Protein AF-A0A249DZI8-F1 (afdb_monomer_lite)

pLDDT: mean 77.94, std 16.98, range [44.34, 98.44]

Foldseek 3Di:
DVVVVVVVVVVVVVPDDDPPPPCDPVNVVVVVCVVVVVVVVVVVVCVVCVVVVCVVVVVPPPPPPPPDDDPPPPPPPPPDD

Organism: NCBI:txid672795

Radius of gyration: 32.35 Å; chains: 1; bounding box: 72×34×85 Å

Secondary structure (DSSP, 8-state):
-HHHHHHHHHHHHHT---------HHHHHHHHHHHHHHHHHHHHHHHHTHHHHHHHTT-----------SSTTSSSSS---

Sequence (81 aa):
MKKSILLFITVFVAGVDSAFAYIDPGSGSAIMSGIIGFFVAIGVLVKTFWFKIKGFLGLSKSKKNDSIKHSDLQDKGEERK

Structure (mmCIF, N/CA/C/O backbone):
data_AF-A0A249DZI8-F1
#
_entry.id   AF-A0A249DZI8-F1
#
loop_
_atom_site.group_PDB
_atom_site.id
_atom_site.type_symbol
_atom_site.label_atom_id
_atom_site.label_alt_id
_atom_site.label_comp_id
_atom_site.label_asym_id
_atom_site.label_entity_id
_atom_site.label_seq_id
_atom_site.pdbx_PDB_ins_code
_atom_site.Cartn_x
_atom_site.Cartn_y
_atom_site.Cartn_z
_atom_site.occupancy
_atom_site.B_iso_or_equiv
_atom_site.auth_seq_id
_atom_site.auth_comp_id
_atom_site.auth_asym_id
_atom_site.auth_atom_id
_atom_site.pdbx_PDB_model_num
ATOM 1 N N . MET A 1 1 ? -16.619 -25.149 -20.348 1.00 62.88 1 MET A N 1
ATOM 2 C CA . MET A 1 1 ? -16.218 -24.330 -19.180 1.00 62.88 1 MET A CA 1
ATOM 3 C C . MET A 1 1 ? -14.715 -24.389 -18.917 1.00 62.88 1 MET A C 1
ATOM 5 O O . MET A 1 1 ? -14.057 -23.381 -19.113 1.00 62.88 1 MET A O 1
ATOM 9 N N . LYS A 1 2 ? -14.132 -25.552 -18.585 1.00 70.69 2 LYS A N 1
ATOM 10 C CA . LYS A 1 2 ? -12.682 -25.671 -18.297 1.00 70.69 2 LYS A CA 1
ATOM 11 C C . LYS A 1 2 ? -11.777 -25.323 -19.491 1.00 70.69 2 LYS A C 1
ATOM 13 O O . LYS A 1 2 ? -10.765 -24.671 -19.325 1.00 70.69 2 LYS A O 1
ATOM 18 N N . LYS A 1 3 ? -12.172 -25.697 -20.712 1.00 74.56 3 LYS A N 1
ATOM 19 C CA . LYS A 1 3 ? -11.416 -25.370 -21.937 1.00 74.56 3 LYS A CA 1
ATOM 20 C C . LYS A 1 3 ? -11.420 -23.869 -22.248 1.00 74.56 3 LYS A C 1
ATOM 22 O O . LYS A 1 3 ? -10.411 -23.342 -22.682 1.00 74.56 3 LYS A O 1
ATOM 27 N N . SER A 1 4 ? -12.529 -23.188 -21.961 1.00 82.00 4 SER A N 1
ATOM 28 C CA . SER A 1 4 ? -12.656 -21.734 -22.107 1.00 82.00 4 SER A CA 1
ATOM 29 C C . SER A 1 4 ? -11.801 -20.989 -21.081 1.00 82.00 4 SER A C 1
ATOM 31 O O . SER A 1 4 ? -11.178 -20.001 -21.439 1.00 82.00 4 SER A O 1
ATOM 33 N N . ILE A 1 5 ? -11.708 -21.494 -19.840 1.00 89.38 5 ILE A N 1
ATOM 34 C CA . ILE A 1 5 ? -10.795 -20.931 -18.829 1.00 89.38 5 ILE A CA 1
ATOM 35 C C . ILE A 1 5 ? -9.333 -21.121 -19.241 1.00 89.38 5 ILE A C 1
ATOM 37 O O . ILE A 1 5 ? -8.539 -20.197 -19.132 1.00 89.38 5 ILE A O 1
ATOM 41 N N . LEU A 1 6 ? -8.997 -22.298 -19.774 1.00 88.62 6 LEU A N 1
ATOM 42 C CA . LEU A 1 6 ? -7.653 -22.608 -20.258 1.00 88.62 6 LEU A CA 1
ATOM 43 C C . LEU A 1 6 ? -7.267 -21.704 -21.429 1.00 88.62 6 LEU A C 1
ATOM 45 O O . LEU A 1 6 ? -6.196 -21.117 -21.411 1.00 88.62 6 LEU A O 1
ATOM 49 N N . LEU A 1 7 ? -8.171 -21.526 -22.392 1.00 87.81 7 LEU A N 1
ATOM 50 C CA . LEU A 1 7 ? -7.961 -20.657 -23.548 1.00 87.81 7 LEU A CA 1
ATOM 51 C C . LEU A 1 7 ? -7.806 -19.192 -23.122 1.00 87.81 7 LEU A C 1
ATOM 53 O O . LEU A 1 7 ? -6.920 -18.503 -23.616 1.00 87.81 7 LEU A O 1
ATOM 57 N N . PHE A 1 8 ? -8.599 -18.739 -22.150 1.00 88.06 8 PHE A N 1
ATOM 58 C CA . PHE A 1 8 ? -8.480 -17.396 -21.584 1.00 88.06 8 PHE A CA 1
ATOM 59 C C . PHE A 1 8 ? 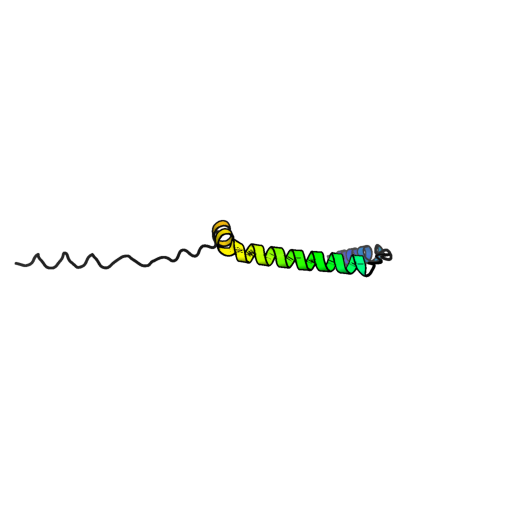-7.117 -17.169 -20.913 1.00 88.06 8 PHE A C 1
ATOM 61 O O . PHE A 1 8 ? -6.474 -16.153 -21.158 1.00 88.06 8 PHE A O 1
ATOM 68 N N . ILE A 1 9 ? -6.638 -18.139 -20.128 1.00 89.38 9 ILE A N 1
ATOM 69 C CA . ILE A 1 9 ? -5.314 -18.086 -19.489 1.00 89.38 9 ILE A CA 1
ATOM 70 C C . ILE A 1 9 ? -4.200 -18.079 -20.542 1.00 89.38 9 ILE A C 1
ATOM 72 O O . ILE A 1 9 ? -3.263 -17.292 -20.438 1.00 89.38 9 ILE A O 1
ATOM 76 N N . THR A 1 10 ? -4.303 -18.913 -21.579 1.00 87.25 10 THR A N 1
ATOM 77 C CA . THR A 1 10 ? -3.309 -18.973 -22.659 1.00 87.25 10 THR A CA 1
ATOM 78 C C . THR A 1 10 ? -3.225 -17.658 -23.434 1.00 87.25 10 THR A C 1
ATOM 80 O O . THR A 1 10 ? -2.125 -17.183 -23.696 1.00 87.25 10 THR A O 1
ATOM 83 N N . VAL A 1 11 ? -4.365 -17.039 -23.756 1.00 88.38 11 VAL A N 1
ATOM 84 C CA . VAL A 1 11 ? -4.404 -15.729 -24.428 1.00 88.38 11 VAL A CA 1
ATOM 85 C C . VAL A 1 11 ? -3.832 -14.629 -23.531 1.00 88.38 11 VAL A C 1
ATOM 87 O O . VAL A 1 11 ? -3.085 -13.783 -24.010 1.00 88.38 11 VAL A O 1
ATOM 90 N N . PHE A 1 12 ? -4.125 -14.665 -22.229 1.00 86.38 12 PHE A N 1
ATOM 91 C CA . PHE A 1 12 ? -3.610 -13.688 -21.268 1.00 86.38 12 PHE A CA 1
ATOM 92 C C . PHE A 1 12 ? -2.081 -13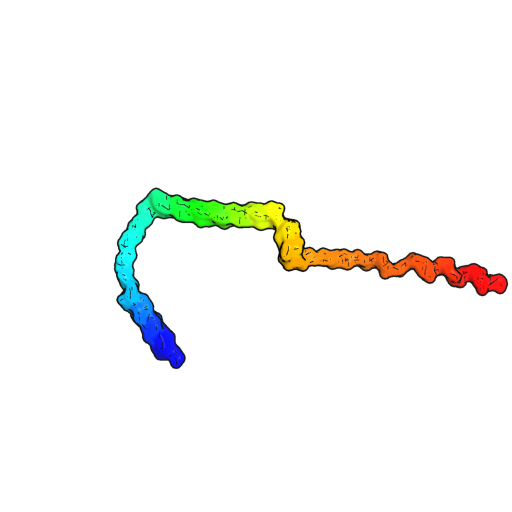.741 -21.134 1.00 86.38 12 PHE A C 1
ATOM 94 O O . PHE A 1 12 ? -1.428 -12.704 -21.119 1.00 86.38 12 PHE A O 1
ATOM 101 N N . VAL A 1 13 ? -1.499 -14.943 -21.086 1.00 84.94 13 VAL A N 1
ATOM 102 C CA . VAL A 1 13 ? -0.041 -15.123 -20.988 1.00 84.9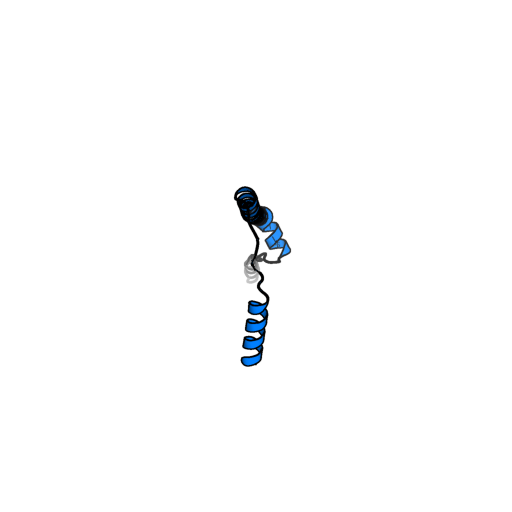4 13 VAL A CA 1
ATOM 103 C C . VAL A 1 13 ? 0.669 -14.777 -22.301 1.00 84.94 13 VAL A C 1
ATOM 105 O O . VAL A 1 13 ? 1.772 -14.240 -22.272 1.00 84.94 13 VAL A O 1
ATOM 108 N N . ALA A 1 14 ? 0.041 -15.033 -23.452 1.00 85.50 14 ALA A N 1
ATOM 109 C CA . ALA A 1 14 ? 0.617 -14.717 -24.761 1.00 85.50 14 ALA A CA 1
ATOM 110 C C . ALA A 1 14 ? 0.735 -13.205 -25.043 1.00 85.50 14 ALA A C 1
ATOM 112 O O . ALA A 1 14 ? 1.502 -12.818 -25.918 1.00 85.50 14 ALA A O 1
ATOM 113 N N . GLY A 1 15 ? -0.009 -12.361 -24.318 1.00 80.75 15 GLY A N 1
ATOM 114 C CA . GLY A 1 15 ? 0.035 -10.899 -24.436 1.00 80.75 15 GLY A CA 1
ATOM 115 C C . GLY A 1 15 ? 0.985 -10.199 -23.459 1.00 80.75 15 GLY A C 1
ATOM 116 O O . GLY A 1 15 ? 0.912 -8.981 -23.324 1.00 80.75 15 GLY A O 1
ATOM 117 N N . VAL A 1 16 ? 1.829 -10.938 -22.731 1.00 78.44 16 VAL A N 1
ATOM 118 C CA . VAL A 1 16 ? 2.787 -10.340 -21.792 1.00 78.44 16 VAL A CA 1
ATOM 119 C C . VAL A 1 16 ? 4.032 -9.895 -22.557 1.00 78.44 16 VAL A C 1
ATOM 121 O O . VAL A 1 16 ? 4.916 -10.698 -22.848 1.00 78.44 16 VAL A O 1
ATOM 124 N N . ASP A 1 17 ? 4.108 -8.603 -22.869 1.00 77.06 17 ASP A N 1
ATOM 125 C CA . ASP A 1 17 ? 5.342 -7.974 -23.341 1.00 77.06 17 ASP A CA 1
ATOM 126 C C . ASP A 1 17 ? 6.403 -7.921 -22.232 1.00 77.06 17 ASP A C 1
ATOM 128 O O . ASP A 1 17 ? 6.097 -7.884 -21.035 1.00 77.06 17 ASP A O 1
ATOM 132 N N . SER A 1 18 ? 7.680 -7.891 -22.629 1.00 73.50 18 SER A N 1
ATOM 133 C CA . SER A 1 18 ? 8.784 -7.694 -21.686 1.00 73.50 18 SER A CA 1
ATOM 134 C C . SER A 1 18 ? 8.630 -6.352 -20.978 1.00 73.50 18 SER A C 1
ATOM 136 O O . SER A 1 18 ? 8.750 -5.286 -21.582 1.00 73.50 18 SER A O 1
ATOM 138 N N . ALA A 1 19 ? 8.367 -6.402 -19.674 1.00 71.19 19 ALA A N 1
ATOM 139 C CA . ALA A 1 19 ? 8.273 -5.214 -18.850 1.00 71.19 19 ALA A CA 1
ATOM 140 C C . ALA A 1 19 ? 9.659 -4.557 -18.739 1.00 71.19 19 ALA A C 1
ATOM 142 O O . ALA A 1 19 ? 10.479 -4.954 -17.914 1.00 71.19 19 ALA A O 1
ATOM 143 N N . PHE A 1 20 ? 9.903 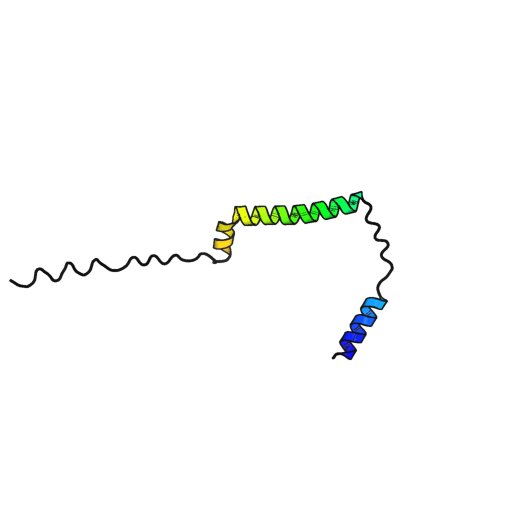-3.499 -19.518 1.00 65.12 20 PHE A N 1
ATOM 144 C CA . PHE A 1 20 ? 11.020 -2.557 -19.332 1.00 65.12 20 PHE A CA 1
ATOM 145 C C . PHE A 1 20 ? 10.815 -1.670 -18.086 1.00 65.12 20 PHE A C 1
ATOM 147 O O . PHE A 1 20 ? 11.152 -0.488 -18.072 1.00 65.12 20 PHE A O 1
ATOM 154 N N . ALA A 1 21 ? 10.216 -2.218 -17.028 1.00 68.06 21 ALA A N 1
ATOM 155 C CA . ALA A 1 21 ? 9.939 -1.519 -15.786 1.00 68.06 21 ALA A CA 1
ATOM 156 C C . ALA A 1 21 ? 11.199 -1.527 -14.914 1.00 68.06 21 ALA A C 1
ATOM 158 O O . ALA A 1 21 ? 11.274 -2.209 -13.892 1.00 68.06 21 ALA A O 1
ATOM 159 N N . TYR A 1 22 ? 12.217 -0.780 -15.348 1.00 69.44 22 TYR A N 1
ATOM 160 C CA . TYR A 1 22 ? 13.333 -0.421 -14.487 1.00 69.44 22 TYR A CA 1
ATOM 161 C C . TYR A 1 22 ? 12.808 0.556 -13.437 1.00 69.44 22 TYR A C 1
ATOM 163 O O . TYR A 1 22 ? 12.711 1.761 -13.655 1.00 69.44 22 TYR A O 1
ATOM 171 N N . ILE A 1 23 ? 12.400 0.003 -12.305 1.00 76.88 23 ILE A N 1
ATOM 172 C CA . ILE A 1 23 ? 12.241 0.761 -11.077 1.00 76.88 23 ILE A CA 1
ATOM 173 C C . ILE A 1 23 ? 13.664 1.047 -10.607 1.00 76.88 23 ILE A C 1
ATOM 175 O O . ILE A 1 23 ? 14.347 0.155 -10.098 1.00 76.88 23 ILE A O 1
ATOM 179 N N . ASP A 1 24 ? 14.145 2.265 -10.846 1.00 86.69 24 ASP A N 1
ATOM 180 C CA . ASP A 1 24 ? 15.430 2.669 -10.298 1.00 86.69 24 ASP A CA 1
ATOM 181 C C . ASP A 1 24 ? 15.364 2.604 -8.758 1.00 86.69 24 ASP A C 1
ATOM 183 O O . ASP A 1 24 ? 14.288 2.774 -8.170 1.00 86.69 24 ASP A O 1
ATOM 187 N N . PRO A 1 25 ? 16.488 2.357 -8.068 1.00 84.31 25 PRO A N 1
ATOM 188 C CA . PRO A 1 25 ? 16.491 2.217 -6.612 1.00 84.31 25 PRO A CA 1
ATOM 189 C C . PRO A 1 25 ? 15.819 3.388 -5.870 1.00 84.31 25 PRO A C 1
ATOM 191 O O . PRO A 1 25 ? 15.217 3.183 -4.814 1.00 84.31 25 PRO A O 1
ATOM 194 N N . GLY A 1 26 ? 15.865 4.600 -6.439 1.00 92.12 26 GLY A N 1
ATOM 195 C CA . GLY A 1 26 ? 15.182 5.781 -5.924 1.00 92.12 26 GLY A CA 1
ATOM 196 C C . GLY A 1 26 ? 13.663 5.675 -6.044 1.00 92.12 26 GLY A C 1
ATOM 197 O O . GLY A 1 26 ? 12.971 5.720 -5.022 1.00 92.12 26 GLY A O 1
ATOM 198 N N . SER A 1 27 ? 13.124 5.479 -7.251 1.00 90.00 27 SER A N 1
ATOM 199 C CA . SER A 1 27 ? 11.668 5.355 -7.447 1.00 90.00 27 SER A CA 1
ATOM 200 C C . SER A 1 27 ? 11.068 4.155 -6.712 1.00 90.00 27 SER A C 1
ATOM 202 O O . SER A 1 27 ? 9.982 4.266 -6.136 1.00 90.00 27 SER A O 1
ATOM 204 N N . GLY A 1 28 ? 11.795 3.038 -6.628 1.00 90.88 28 GLY A N 1
ATOM 205 C CA . GLY A 1 28 ? 11.358 1.862 -5.874 1.00 90.88 28 GLY A CA 1
ATOM 206 C C . GLY A 1 28 ? 11.196 2.150 -4.389 1.00 90.88 28 GLY A C 1
ATOM 207 O O . GLY A 1 28 ? 10.172 1.804 -3.791 1.00 90.88 28 GLY A O 1
ATOM 208 N N . SER A 1 29 ? 12.168 2.854 -3.804 1.00 94.19 29 SER A N 1
ATOM 209 C CA . SER A 1 29 ? 12.102 3.271 -2.402 1.00 94.19 29 SER A CA 1
ATOM 210 C C . SER A 1 29 ? 10.945 4.242 -2.134 1.00 94.19 29 SER A C 1
ATOM 212 O O . SER A 1 29 ? 10.262 4.115 -1.114 1.00 94.19 29 SER A O 1
ATOM 214 N N . ALA A 1 30 ? 10.658 5.158 -3.066 1.00 95.25 30 ALA A N 1
ATOM 215 C CA . ALA A 1 30 ? 9.571 6.124 -2.941 1.00 95.25 30 ALA A CA 1
ATOM 216 C C . ALA A 1 30 ? 8.193 5.449 -2.985 1.00 95.25 30 ALA A C 1
ATOM 218 O O . ALA A 1 30 ? 7.343 5.735 -2.141 1.00 95.25 30 ALA A O 1
ATOM 219 N N . ILE A 1 31 ? 7.983 4.508 -3.914 1.00 95.25 31 ILE A N 1
ATOM 220 C CA . ILE A 1 31 ? 6.728 3.749 -4.013 1.00 95.25 31 ILE A CA 1
ATOM 221 C C . ILE A 1 31 ? 6.505 2.924 -2.744 1.00 95.25 31 ILE A C 1
ATOM 223 O O . ILE A 1 31 ? 5.424 2.987 -2.156 1.00 95.25 31 ILE A O 1
ATOM 227 N N . MET A 1 32 ? 7.527 2.200 -2.274 1.00 95.50 32 MET A N 1
ATOM 228 C CA . MET A 1 32 ? 7.421 1.412 -1.041 1.00 95.50 32 MET A CA 1
ATOM 229 C C . MET A 1 32 ? 7.111 2.288 0.171 1.00 95.50 32 MET A C 1
ATOM 231 O O . MET A 1 32 ? 6.223 1.964 0.961 1.00 95.50 32 MET A O 1
ATOM 235 N N . SER A 1 33 ? 7.776 3.437 0.278 1.00 96.25 33 SER A N 1
ATOM 236 C CA . SER A 1 33 ? 7.511 4.411 1.338 1.00 96.25 33 SER A CA 1
ATOM 237 C C . SER A 1 33 ? 6.084 4.956 1.267 1.00 96.25 33 SER A C 1
ATOM 239 O O . SER A 1 33 ? 5.428 5.075 2.299 1.00 96.25 33 SER A O 1
ATOM 241 N N . GLY A 1 34 ? 5.568 5.227 0.064 1.00 97.69 34 GLY A N 1
ATOM 242 C CA . GLY A 1 34 ? 4.187 5.659 -0.148 1.00 97.69 34 GLY A CA 1
ATOM 243 C C . GLY A 1 34 ? 3.166 4.610 0.295 1.00 97.69 34 GLY A C 1
ATOM 244 O O . GLY A 1 34 ? 2.209 4.942 0.992 1.00 97.69 34 GLY A O 1
ATOM 245 N N . ILE A 1 35 ? 3.398 3.337 -0.035 1.00 98.25 35 ILE A N 1
ATOM 246 C CA . ILE A 1 35 ? 2.529 2.223 0.372 1.00 98.25 35 ILE A CA 1
ATOM 247 C C . ILE A 1 35 ? 2.525 2.076 1.897 1.00 98.25 35 ILE A C 1
ATOM 249 O O . ILE A 1 35 ? 1.461 2.023 2.515 1.00 98.25 35 ILE A O 1
ATOM 253 N N . ILE A 1 36 ? 3.704 2.053 2.521 1.00 98.38 36 ILE A N 1
ATOM 254 C CA . ILE A 1 36 ? 3.827 1.945 3.980 1.00 98.38 36 ILE A CA 1
ATOM 255 C C . ILE A 1 36 ? 3.157 3.148 4.652 1.00 98.38 36 ILE A C 1
ATOM 257 O O . ILE A 1 36 ? 2.343 2.975 5.560 1.00 98.38 36 ILE A O 1
ATOM 261 N N . GLY A 1 37 ? 3.443 4.360 4.171 1.00 98.44 37 GLY A N 1
ATOM 262 C CA . GLY A 1 37 ? 2.853 5.597 4.673 1.00 98.44 37 GLY A CA 1
ATOM 263 C C . GLY A 1 37 ? 1.328 5.600 4.582 1.00 98.44 37 GLY A C 1
ATOM 264 O O . GLY A 1 37 ? 0.664 5.986 5.541 1.00 98.44 37 GLY A O 1
ATOM 265 N N . PHE A 1 38 ? 0.763 5.096 3.484 1.00 98.25 38 PHE A N 1
ATOM 266 C CA . PHE A 1 38 ? -0.681 4.953 3.304 1.00 98.25 38 PHE A CA 1
ATOM 267 C C . PHE A 1 38 ? -1.313 4.039 4.362 1.00 98.25 38 PHE A C 1
ATOM 269 O O . PHE A 1 38 ? -2.283 4.430 5.016 1.00 98.25 38 PHE A O 1
ATOM 276 N N . PHE A 1 39 ? -0.749 2.849 4.593 1.00 98.31 39 PHE A N 1
ATOM 277 C CA . PHE A 1 39 ? -1.271 1.930 5.609 1.00 98.31 39 PHE A CA 1
ATOM 278 C C . PHE A 1 39 ? -1.110 2.471 7.029 1.00 98.31 39 PHE A C 1
ATOM 280 O O . PHE A 1 39 ? -2.029 2.341 7.839 1.00 98.31 39 PHE A O 1
ATOM 287 N N . VAL A 1 40 ? 0.020 3.116 7.329 1.00 98.31 40 VAL A N 1
ATOM 288 C CA . VAL A 1 40 ? 0.236 3.779 8.621 1.00 98.31 40 VAL A CA 1
ATOM 289 C C . VAL A 1 40 ? -0.793 4.890 8.826 1.00 98.31 40 VAL A C 1
ATOM 291 O O . VAL A 1 40 ? -1.433 4.936 9.876 1.00 98.31 40 VAL A O 1
ATOM 294 N N . ALA A 1 41 ? -1.014 5.742 7.821 1.00 97.88 41 ALA A N 1
ATOM 295 C CA . ALA A 1 41 ? -1.994 6.819 7.883 1.00 97.88 41 ALA A CA 1
ATOM 296 C C . ALA A 1 41 ? -3.412 6.280 8.118 1.00 97.88 41 ALA A C 1
ATOM 298 O O . ALA A 1 41 ? -4.098 6.759 9.020 1.00 97.88 41 ALA A O 1
ATOM 299 N N . ILE A 1 42 ? -3.832 5.242 7.382 1.00 97.69 42 ILE A N 1
ATOM 300 C CA . ILE A 1 42 ? -5.127 4.580 7.605 1.00 97.69 42 ILE A CA 1
ATOM 301 C C . ILE A 1 42 ? -5.203 3.991 9.012 1.00 97.69 42 ILE A C 1
ATOM 303 O O . ILE A 1 42 ? -6.197 4.201 9.703 1.00 97.69 42 ILE A O 1
ATOM 307 N N . GLY A 1 43 ? -4.172 3.275 9.462 1.00 96.69 43 GLY A N 1
ATOM 308 C CA . GLY A 1 43 ? -4.148 2.666 10.791 1.00 96.69 43 GLY A CA 1
ATOM 309 C C . GLY A 1 43 ? -4.304 3.704 11.904 1.00 96.69 43 GLY A C 1
ATOM 310 O O . GLY A 1 43 ? -5.107 3.524 12.822 1.00 96.69 43 GLY A O 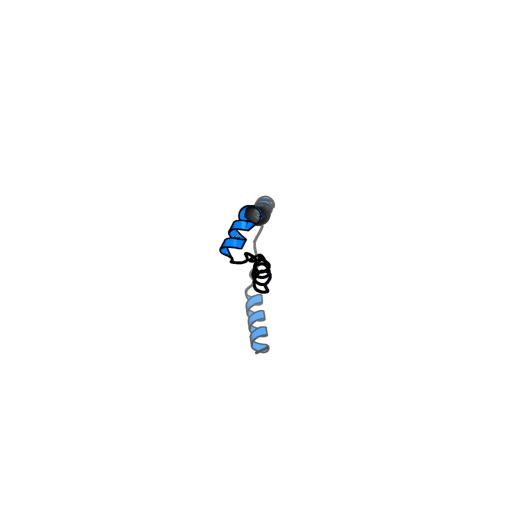1
ATOM 311 N N . VAL A 1 44 ? -3.598 4.831 11.790 1.00 97.25 44 VAL A N 1
ATOM 312 C CA . VAL A 1 44 ? -3.723 5.964 12.715 1.00 97.25 44 VAL A CA 1
ATOM 313 C C . VAL A 1 44 ? -5.112 6.589 12.631 1.00 97.25 44 VAL A C 1
ATOM 315 O O . VAL A 1 44 ? -5.717 6.856 13.671 1.00 97.25 44 VAL A O 1
ATOM 318 N N . LEU A 1 45 ? -5.653 6.781 11.428 1.00 95.44 45 LEU A N 1
ATOM 319 C CA . LEU A 1 45 ? -6.986 7.343 11.222 1.00 95.44 45 LEU A CA 1
ATOM 320 C C . LEU A 1 45 ? -8.068 6.462 11.862 1.00 95.44 45 LEU A C 1
ATOM 322 O O . LEU A 1 45 ? -8.893 6.953 12.631 1.00 95.44 45 LEU A O 1
ATOM 326 N N . VAL A 1 46 ? -8.022 5.150 11.623 1.00 94.75 46 VAL A N 1
ATOM 327 C CA . VAL A 1 46 ? -8.955 4.174 12.200 1.00 94.75 46 VAL A CA 1
ATOM 328 C C . VAL A 1 46 ? -8.852 4.149 13.721 1.00 94.75 46 VAL A C 1
ATOM 330 O O . VAL A 1 46 ? -9.877 4.181 14.400 1.00 94.75 46 VAL A O 1
ATOM 333 N N . LYS A 1 47 ? -7.632 4.137 14.274 1.00 93.50 47 LYS A N 1
ATOM 334 C CA . LYS A 1 47 ? -7.416 4.170 15.727 1.00 93.50 47 LYS A CA 1
ATOM 335 C C . LYS A 1 47 ? -7.960 5.458 16.349 1.00 93.50 47 LYS A C 1
ATOM 337 O O . LYS A 1 47 ? -8.634 5.401 17.374 1.00 93.50 47 LYS A O 1
ATOM 342 N N . THR A 1 48 ? -7.698 6.601 15.718 1.00 94.06 48 THR A N 1
ATOM 343 C CA . THR A 1 48 ? -8.112 7.928 16.201 1.00 94.06 48 THR A CA 1
ATOM 344 C C . THR A 1 48 ? -9.628 8.086 16.153 1.00 94.06 48 THR A C 1
ATOM 346 O O . THR A 1 48 ? -10.242 8.590 17.090 1.00 94.06 48 THR A O 1
ATOM 349 N N . PHE A 1 49 ? -10.260 7.600 15.085 1.00 92.25 49 PHE A N 1
ATOM 350 C CA . PHE A 1 49 ? -11.694 7.745 14.863 1.00 92.25 49 PHE A CA 1
ATOM 351 C C . PHE A 1 49 ? -12.507 6.500 15.219 1.00 92.25 49 PHE A C 1
ATOM 353 O O . PHE A 1 49 ? -13.679 6.433 14.861 1.00 92.25 49 PHE A O 1
ATOM 360 N N . TRP A 1 50 ? -11.954 5.548 15.974 1.00 90.31 50 TRP A N 1
ATOM 361 C CA . TRP A 1 50 ? -12.600 4.268 16.290 1.00 90.31 50 TRP A CA 1
ATOM 362 C C . TRP A 1 50 ? -14.031 4.415 16.824 1.00 90.31 50 TRP A C 1
ATOM 364 O O . TRP A 1 50 ? -14.934 3.691 16.409 1.00 90.31 50 TRP A O 1
ATOM 374 N N . PHE A 1 51 ? -14.265 5.392 17.706 1.00 85.62 51 PHE A N 1
ATOM 375 C CA . PHE A 1 51 ? -15.595 5.677 18.252 1.00 85.62 51 PHE A CA 1
ATOM 376 C C . PHE A 1 51 ? -16.555 6.260 17.208 1.00 85.62 51 PHE A C 1
ATOM 378 O O . PHE A 1 51 ? -17.703 5.826 17.133 1.00 85.62 51 PHE A O 1
ATOM 385 N N . LYS A 1 52 ? -16.089 7.191 16.364 1.00 86.12 52 LYS A N 1
ATOM 386 C CA . LYS A 1 52 ? -16.899 7.760 15.273 1.00 86.12 52 LYS A CA 1
ATOM 387 C C . LYS A 1 52 ? -17.204 6.709 14.211 1.00 86.12 52 LYS A C 1
ATOM 389 O O . LYS A 1 52 ? -18.333 6.639 13.752 1.00 86.12 52 LYS A O 1
ATOM 394 N N . ILE A 1 53 ? -16.229 5.865 13.874 1.00 87.44 53 ILE A N 1
ATOM 395 C CA . ILE A 1 53 ? -16.377 4.738 12.949 1.00 87.44 53 ILE A CA 1
ATOM 396 C C . ILE A 1 53 ? -17.396 3.743 13.503 1.00 87.44 53 ILE A C 1
ATOM 398 O O . ILE A 1 53 ? -18.311 3.365 12.787 1.00 87.44 53 ILE A O 1
ATOM 402 N N . LYS A 1 54 ? -17.312 3.366 14.787 1.00 82.75 54 LYS A N 1
ATOM 403 C CA . LYS A 1 54 ? -18.313 2.492 15.424 1.00 82.75 54 LYS A CA 1
ATOM 404 C C . LYS A 1 54 ? -19.715 3.095 15.436 1.00 82.75 54 LYS A C 1
ATOM 406 O O . LYS A 1 54 ? -20.677 2.359 15.239 1.00 82.75 54 LYS A O 1
ATOM 411 N N . GLY A 1 55 ? -19.825 4.403 15.667 1.00 83.56 55 GLY A N 1
ATOM 412 C CA . GLY A 1 55 ? -21.094 5.124 15.585 1.00 83.56 55 GLY A CA 1
ATOM 413 C C . GLY A 1 55 ? -21.649 5.163 14.160 1.00 83.56 55 GLY A C 1
ATOM 414 O O . GLY A 1 55 ? -22.818 4.862 13.956 1.00 83.56 55 GLY A O 1
ATOM 415 N N . PHE A 1 56 ? -20.799 5.456 13.172 1.00 83.56 56 PHE A N 1
ATOM 416 C CA . PHE A 1 56 ? -21.169 5.537 11.758 1.00 83.56 56 PHE A CA 1
ATOM 417 C C . PHE A 1 56 ? -21.529 4.170 11.158 1.00 83.56 56 PHE A C 1
ATOM 419 O O . PHE A 1 56 ? -22.479 4.069 10.393 1.00 83.56 56 PHE A O 1
ATOM 426 N N . LEU A 1 57 ? -20.824 3.102 11.544 1.00 84.25 57 LEU A N 1
ATOM 427 C CA . LEU A 1 57 ? -21.120 1.728 11.119 1.00 84.25 57 LEU A CA 1
ATOM 428 C C . LEU A 1 57 ? -22.258 1.081 11.928 1.00 84.25 57 LEU A C 1
ATOM 430 O O . LEU A 1 57 ? -22.544 -0.096 11.730 1.00 84.25 57 LEU A O 1
ATOM 434 N N . GLY A 1 58 ? -22.884 1.794 12.874 1.00 78.38 58 GLY A N 1
ATOM 435 C CA . GLY A 1 58 ? -23.961 1.239 13.704 1.00 78.38 58 GLY A CA 1
ATOM 436 C C . GLY A 1 58 ? -23.529 0.065 14.596 1.00 78.38 58 GLY A C 1
ATOM 437 O O . GLY A 1 58 ? -24.368 -0.619 15.171 1.00 78.38 58 GLY A O 1
ATOM 438 N N . LEU A 1 59 ? -22.220 -0.158 14.762 1.00 71.06 59 LEU A N 1
ATOM 439 C CA . LEU A 1 59 ? -21.631 -1.236 15.571 1.00 71.06 59 LEU A CA 1
ATOM 440 C C . LEU A 1 59 ? -21.625 -0.912 17.074 1.00 71.06 59 LEU A C 1
ATOM 442 O O . LEU A 1 59 ? -20.958 -1.588 17.865 1.00 71.06 59 LEU A O 1
ATOM 446 N N . SER A 1 60 ? -22.328 0.146 17.483 1.00 62.44 60 SER A N 1
ATOM 447 C CA . SER A 1 60 ? -22.514 0.475 18.889 1.00 62.44 60 SER A CA 1
ATOM 448 C C . SER A 1 60 ? -23.289 -0.663 19.554 1.00 62.44 60 SER A C 1
ATOM 450 O O . SER A 1 60 ? -24.497 -0.803 19.369 1.00 62.44 60 SER A O 1
ATOM 452 N N . LYS A 1 61 ? -22.592 -1.509 20.328 1.00 63.97 61 LYS A N 1
ATOM 453 C CA . LYS A 1 61 ? -23.252 -2.422 21.265 1.00 63.97 61 LYS A CA 1
ATOM 454 C C . LYS A 1 61 ? -24.071 -1.551 22.205 1.00 63.97 61 LYS A C 1
ATOM 456 O O . LYS A 1 61 ? -23.507 -0.899 23.082 1.00 63.97 61 LYS A O 1
ATOM 461 N N . SER A 1 62 ? -25.388 -1.575 22.036 1.00 57.59 62 SER A N 1
ATOM 462 C CA . SER A 1 62 ? -26.301 -1.149 23.083 1.00 57.59 62 SER A CA 1
ATOM 463 C C . SER A 1 62 ? -26.004 -2.030 24.295 1.00 57.59 62 SER A C 1
ATOM 465 O O . SER A 1 62 ? -26.362 -3.209 24.327 1.00 57.59 62 SER A O 1
ATOM 467 N N . LYS A 1 63 ? -25.251 -1.501 25.268 1.00 54.56 63 LYS A N 1
ATOM 468 C CA . LYS A 1 63 ? -25.260 -2.054 26.619 1.00 54.56 63 LYS A CA 1
ATOM 469 C C . LYS A 1 63 ? -26.689 -1.843 27.103 1.00 54.56 63 LYS A C 1
ATOM 471 O O . LYS A 1 63 ? -27.039 -0.759 27.561 1.00 54.56 63 LYS A O 1
ATOM 476 N N . LYS A 1 64 ? -27.523 -2.866 26.935 1.00 44.34 64 LYS A N 1
ATOM 477 C CA . LYS A 1 64 ? -28.817 -2.953 27.594 1.00 44.34 64 LYS A CA 1
ATOM 478 C C . LYS A 1 64 ? -28.518 -2.979 29.093 1.00 44.34 64 LYS A C 1
ATOM 480 O O . LYS A 1 64 ? -28.021 -3.975 29.606 1.00 44.34 64 LYS A O 1
ATOM 485 N N . ASN A 1 65 ? -28.682 -1.838 29.757 1.00 46.31 65 ASN A N 1
ATOM 486 C CA . ASN A 1 65 ? -28.733 -1.784 31.210 1.00 46.31 65 ASN A CA 1
ATOM 487 C C . ASN A 1 65 ? -30.029 -2.491 31.617 1.00 46.31 65 ASN A C 1
ATOM 489 O O . ASN A 1 65 ? -31.116 -1.963 31.385 1.00 46.31 65 ASN A O 1
ATOM 493 N N . ASP A 1 66 ? -29.905 -3.689 32.185 1.00 50.06 66 ASP A N 1
ATOM 494 C CA . ASP A 1 66 ? -30.986 -4.408 32.864 1.00 50.06 66 ASP A CA 1
ATOM 495 C C . ASP A 1 66 ? -31.329 -3.705 34.189 1.00 50.06 66 ASP A C 1
ATOM 497 O O . ASP A 1 66 ? -31.101 -4.219 35.279 1.00 50.06 66 ASP A O 1
ATOM 501 N N . SER A 1 67 ? -31.849 -2.482 34.104 1.00 55.59 67 SER A N 1
ATOM 502 C CA . SER A 1 67 ? -32.270 -1.691 35.260 1.00 55.59 67 SER A CA 1
ATOM 503 C C . SER A 1 67 ? -33.775 -1.433 35.242 1.00 55.59 67 SER A C 1
ATOM 505 O O . SER A 1 67 ? -34.180 -0.280 35.225 1.00 55.59 67 SER A O 1
ATOM 507 N N . ILE A 1 68 ? -34.593 -2.492 35.223 1.00 51.09 68 ILE A N 1
ATOM 508 C CA . ILE A 1 68 ? -36.000 -2.523 35.684 1.00 51.09 68 ILE A CA 1
ATOM 509 C C . ILE A 1 68 ? -36.211 -3.973 36.167 1.00 51.09 68 ILE A C 1
ATOM 511 O O . ILE A 1 68 ? -36.106 -4.889 35.362 1.00 51.09 68 ILE A O 1
ATOM 515 N N . LYS A 1 69 ? -36.396 -4.301 37.453 1.00 46.69 69 LYS A N 1
ATOM 516 C CA . LYS A 1 69 ? -37.599 -4.022 38.249 1.00 46.69 69 LYS A CA 1
ATOM 517 C C . LYS A 1 69 ? -37.358 -4.473 39.704 1.00 46.69 69 LYS A C 1
ATOM 519 O O . LYS A 1 69 ? -37.244 -5.670 39.944 1.00 46.69 69 LYS A O 1
ATOM 524 N N . HIS A 1 70 ? -37.283 -3.564 40.677 1.00 48.78 70 HIS A N 1
ATOM 525 C CA . HIS A 1 70 ? -37.410 -3.945 42.096 1.00 48.78 70 HIS A CA 1
ATOM 526 C C . HIS A 1 70 ? -37.927 -2.785 42.967 1.00 48.78 70 HIS A C 1
ATOM 528 O O . HIS A 1 70 ? -37.416 -2.531 44.050 1.00 48.78 70 HIS A O 1
ATOM 534 N N . SER A 1 71 ? -38.935 -2.055 42.479 1.00 49.06 71 SER A N 1
ATOM 535 C CA . SER A 1 71 ? -39.673 -1.043 43.257 1.00 49.06 71 SER A CA 1
ATOM 536 C C . SER A 1 71 ? -41.132 -1.429 43.540 1.00 49.06 71 SER A C 1
ATOM 538 O O . SER A 1 71 ? -41.801 -0.731 44.288 1.00 49.06 71 SER A O 1
ATOM 540 N N . ASP A 1 72 ? -41.625 -2.562 43.023 1.00 54.53 72 ASP A N 1
ATOM 541 C CA . ASP A 1 72 ? -43.062 -2.904 43.078 1.00 54.53 72 ASP A CA 1
ATOM 542 C C . ASP A 1 72 ? -43.453 -3.817 44.262 1.00 54.53 72 ASP A C 1
ATOM 544 O O . ASP A 1 72 ? -44.550 -4.368 44.282 1.00 54.53 72 ASP A O 1
ATOM 548 N N . LEU A 1 73 ? -42.578 -4.015 45.256 1.00 55.50 73 LEU A N 1
ATOM 549 C CA . LEU A 1 73 ? -42.880 -4.860 46.427 1.00 55.50 73 LEU A CA 1
ATOM 550 C C . LEU A 1 73 ? -43.234 -4.074 47.698 1.00 55.50 73 LEU A C 1
ATOM 552 O O . LEU A 1 73 ? -43.466 -4.694 48.732 1.00 55.50 73 LEU A O 1
ATOM 556 N N . GLN A 1 74 ? -43.307 -2.741 47.645 1.00 59.25 74 GLN A N 1
ATOM 557 C CA . GLN A 1 74 ? -43.553 -1.932 48.845 1.00 59.25 74 GLN A CA 1
ATOM 558 C C . GLN A 1 74 ? -45.037 -1.624 49.125 1.00 59.25 74 GLN A C 1
ATOM 560 O O . GLN A 1 74 ? -45.339 -1.097 50.186 1.00 59.25 74 GLN A O 1
ATOM 565 N N . ASP A 1 75 ? -45.968 -2.023 48.251 1.00 55.34 75 ASP A N 1
ATOM 566 C CA . ASP A 1 75 ? -47.384 -1.607 48.347 1.00 55.34 75 ASP A CA 1
ATOM 567 C C . ASP A 1 75 ? -48.360 -2.685 48.872 1.00 55.34 75 ASP A C 1
ATOM 569 O O . ASP A 1 75 ? -49.561 -2.466 48.950 1.00 55.34 75 ASP A O 1
ATOM 573 N N . LYS A 1 76 ? -47.892 -3.879 49.269 1.00 56.00 76 LYS A N 1
ATOM 574 C CA . LYS A 1 76 ? -48.794 -4.952 49.763 1.00 56.00 76 LYS A CA 1
ATOM 575 C C . LYS A 1 76 ? -48.788 -5.193 51.276 1.00 56.00 76 LYS A C 1
ATO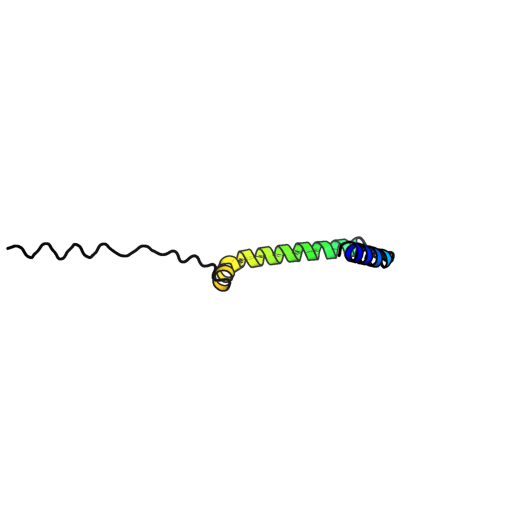M 577 O O . LYS A 1 76 ? -49.422 -6.140 51.733 1.00 56.00 76 LYS A O 1
ATOM 582 N N . GLY A 1 77 ? -48.092 -4.360 52.050 1.00 56.12 77 GLY A N 1
ATOM 583 C CA . GLY A 1 77 ? -47.926 -4.550 53.497 1.00 56.12 77 GLY A CA 1
ATOM 584 C C . GLY A 1 77 ? -48.954 -3.858 54.399 1.00 56.12 77 GLY A C 1
ATOM 585 O O . GLY A 1 77 ? -49.084 -4.264 55.548 1.00 56.12 77 GLY A O 1
ATOM 586 N N . GLU A 1 78 ? -49.689 -2.848 53.919 1.00 61.62 78 GLU A N 1
ATOM 587 C CA . GLU A 1 78 ? -50.537 -2.010 54.793 1.00 61.62 78 GLU A CA 1
ATOM 588 C C . GLU A 1 78 ? -52.039 -2.349 54.788 1.00 61.62 78 GLU A C 1
ATOM 590 O O . GLU A 1 78 ? -52.806 -1.722 55.515 1.00 61.62 78 GLU A O 1
ATOM 595 N N . GLU A 1 79 ? -52.488 -3.379 54.060 1.00 58.12 79 GLU A N 1
ATOM 596 C CA . GLU A 1 79 ? -53.925 -3.692 53.938 1.00 58.12 79 GLU A CA 1
ATOM 597 C C . GLU A 1 79 ? -54.417 -4.926 54.719 1.00 58.12 79 GLU A C 1
ATOM 599 O O . GLU A 1 79 ? -55.341 -5.624 54.300 1.00 58.12 79 GLU A O 1
ATOM 604 N N . ARG A 1 80 ? -53.848 -5.210 55.895 1.00 52.44 80 ARG A N 1
ATOM 605 C CA . ARG A 1 80 ? -54.468 -6.141 56.859 1.00 52.44 80 ARG A CA 1
ATOM 606 C C . ARG A 1 80 ? -54.389 -5.582 58.280 1.00 52.44 80 ARG A C 1
ATOM 608 O O . ARG A 1 80 ? -53.498 -5.935 59.048 1.00 52.44 80 ARG A O 1
ATOM 615 N N . LYS A 1 81 ? -55.331 -4.679 58.571 1.00 46.94 81 LYS A N 1
ATOM 616 C CA . LYS A 1 81 ? -55.850 -4.434 59.925 1.00 46.94 81 LYS A CA 1
ATOM 617 C C . LYS A 1 81 ? -56.511 -5.690 60.486 1.00 46.94 81 LYS A C 1
ATOM 619 O O . LYS A 1 81 ? -57.060 -6.465 59.668 1.00 46.94 81 LYS A O 1
#